Protein AF-A0A8X6LF96-F1 (afdb_monomer)

Sequence (119 aa):
MLPFEDTVGQHPTLEDMQEVVSQKKMRPVFKEIWRKHPGISVLCDTIEECWDQDAEARLSASCIQERLTFLYKTQPPYPETQMSMLKEITCSTATSNICPDTASMCRSQPILLPKESSI

Solvent-accessible surface area (backbone atoms only — not comparable to full-atom values): 7993 Å² total; per-residue (Å²): 138,60,87,56,29,95,78,55,46,95,77,58,53,72,65,55,48,42,45,41,48,65,71,65,57,53,73,80,80,77,60,70,71,43,64,70,34,81,62,45,28,57,50,52,54,53,52,53,38,56,67,40,90,50,74,87,70,30,64,51,72,69,56,52,51,52,53,50,55,52,44,47,74,77,47,52,96,56,75,77,86,65,63,73,68,65,61,59,72,79,60,74,88,75,78,82,88,83,83,90,79,84,87,82,79,91,75,91,79,83,89,80,78,82,79,83,81,81,130

Organism: Trichonephila clavata (NCBI:txid2740835)

InterPro domains:
  IPR000333 Ser/Thr protein kinase, TGFB receptor [PTHR23255] (1-72)
  IPR036454 Amyloidogenic glycoprotein, heparin-binding domain superfamily [SSF56491] (37-110)

Mean predicted aligned error: 14.0 Å

Radius of gyration: 20.95 Å; Cα contacts (8 Å, |Δi|>4): 47; chains: 1; bounding box: 50×36×69 Å

Secondary structure (DSSP, 8-state):
--TTHHHH-SS--HHHHIIIIIIS---PPPPHHHHHSHHHHHHHHHHHHHT-SSSTTSPPHHHHHHHHHHHHHHS-SS-GGGTTSTTTTTTS---S-------------PPPPPPP---

Foldseek 3Di:
DDWCCVPQNPDHDPVSCCCQCPVVVHGRDDDPVLCVDPLSVLVVVLVPQQSDNDPVSHDDPVRSVVSVVVSCVVPPPDDPPPPVVVVVVVPPPDDDDDDDDDDDDDDDDDDDDDDDDDD

Nearest PDB structures (foldseek):
  4asx-assembly1_A  TM=9.795E-01  e=4.596E-08  Homo sapiens
  3q4t-assembly1_A  TM=9.745E-01  e=1.653E-07  Homo sapiens
  3q4t-assembly2_B  TM=9.705E-01  e=1.867E-07  Homo sapiens
  7dv6-assembly1_A  TM=9.612E-01  e=9.933E-05  Homo sapiens
  1vjy-assembly1_A  TM=9.206E-01  e=3.162E-04  Homo sapiens

pLDDT: mean 77.32, std 24.6, range [29.95, 98.56]

Structure (mmCIF, N/CA/C/O backbone):
data_AF-A0A8X6LF96-F1
#
_entry.id   AF-A0A8X6LF96-F1
#
loop_
_atom_site.group_PDB
_atom_site.id
_atom_site.type_symbol
_atom_site.label_atom_id
_atom_site.label_alt_id
_atom_site.label_comp_id
_atom_site.label_asym_id
_atom_site.label_entity_id
_atom_site.label_seq_id
_atom_site.pdbx_PDB_ins_code
_atom_site.Cartn_x
_atom_site.Cartn_y
_atom_site.Cartn_z
_atom_site.occupancy
_atom_site.B_iso_or_equiv
_atom_site.auth_seq_id
_atom_site.auth_comp_id
_atom_site.auth_asym_id
_atom_site.auth_atom_id
_atom_site.pdbx_PDB_model_num
ATOM 1 N N . MET A 1 1 ? -14.791 8.411 -1.143 1.00 83.75 1 MET A N 1
ATOM 2 C CA . MET A 1 1 ? -14.222 7.142 -0.675 1.00 83.75 1 MET A CA 1
ATOM 3 C C . MET A 1 1 ? -12.788 7.354 -0.250 1.00 83.75 1 MET A C 1
ATOM 5 O O . MET A 1 1 ? -11.918 7.565 -1.093 1.00 83.75 1 MET A O 1
ATOM 9 N N . LEU A 1 2 ? -12.588 7.352 1.059 1.00 93.06 2 LEU A N 1
ATOM 10 C CA . LEU A 1 2 ? -11.308 7.371 1.751 1.00 93.06 2 LEU A CA 1
ATOM 11 C C . LEU A 1 2 ? -10.868 5.930 2.081 1.00 93.06 2 LEU A C 1
ATOM 13 O O . LEU A 1 2 ? -11.700 5.015 2.067 1.00 93.06 2 LEU A O 1
ATOM 17 N N . PRO A 1 3 ? -9.577 5.694 2.383 1.00 95.12 3 PRO A N 1
ATOM 18 C CA . PRO A 1 3 ? -9.121 4.398 2.875 1.00 95.12 3 PRO A CA 1
ATOM 19 C C . PRO A 1 3 ? -9.949 3.944 4.085 1.00 95.12 3 PRO A C 1
ATOM 21 O O . PRO A 1 3 ? -10.099 4.696 5.042 1.00 95.12 3 PRO A O 1
ATOM 24 N N . PHE A 1 4 ? -10.472 2.717 4.028 1.00 95.94 4 PHE A N 1
ATOM 25 C CA . PHE A 1 4 ? -11.310 2.088 5.062 1.00 95.94 4 PHE A CA 1
ATOM 26 C C . PHE A 1 4 ? -12.687 2.730 5.331 1.00 95.94 4 PHE A C 1
ATOM 28 O O . PHE A 1 4 ? -13.410 2.214 6.181 1.00 95.94 4 PHE A O 1
ATOM 35 N N . GLU A 1 5 ? -13.107 3.762 4.586 1.00 95.50 5 GLU A N 1
ATOM 36 C CA . GLU A 1 5 ? -14.402 4.445 4.798 1.00 95.50 5 GLU A CA 1
ATOM 37 C C . GLU A 1 5 ? -15.595 3.470 4.795 1.00 95.50 5 GLU A C 1
ATOM 39 O O . GLU A 1 5 ? -16.463 3.558 5.657 1.00 95.50 5 GLU A O 1
ATOM 44 N N . ASP A 1 6 ? -15.598 2.480 3.899 1.00 92.75 6 ASP A N 1
ATOM 45 C CA . ASP A 1 6 ? -16.675 1.480 3.802 1.00 92.75 6 ASP A CA 1
ATOM 46 C C . ASP A 1 6 ? -16.713 0.498 4.985 1.00 92.75 6 ASP A C 1
ATOM 48 O O . ASP A 1 6 ? -17.697 -0.215 5.170 1.00 92.75 6 ASP A O 1
ATOM 52 N N . THR A 1 7 ? -15.628 0.403 5.759 1.00 93.62 7 THR A N 1
ATOM 53 C CA . THR A 1 7 ? -15.491 -0.555 6.869 1.00 93.62 7 THR A CA 1
ATOM 54 C C . THR A 1 7 ? -15.723 0.102 8.226 1.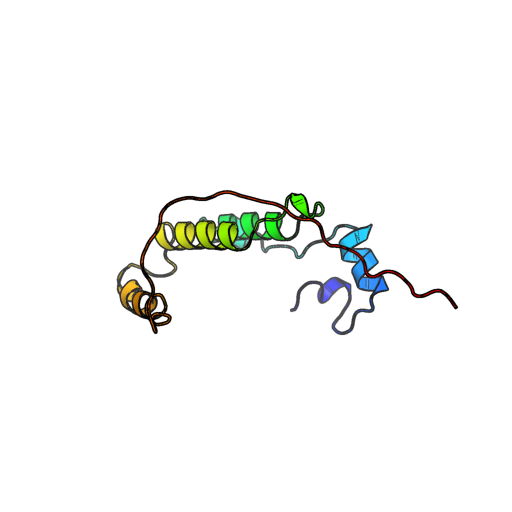00 93.62 7 THR A C 1
ATOM 56 O O . THR A 1 7 ? -16.365 -0.502 9.078 1.00 93.62 7 THR A O 1
ATOM 59 N N . VAL A 1 8 ? -15.210 1.320 8.430 1.00 96.00 8 VAL A N 1
ATOM 60 C CA . VAL A 1 8 ? -15.237 2.013 9.735 1.00 96.00 8 VAL A CA 1
ATOM 61 C C . VAL A 1 8 ? -15.972 3.362 9.704 1.00 96.00 8 VAL A 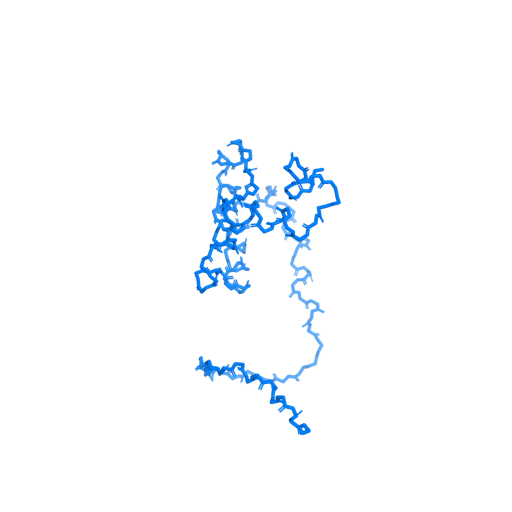C 1
ATOM 63 O O . VAL A 1 8 ? -16.081 4.039 10.723 1.00 96.00 8 VAL A O 1
ATOM 66 N N . GLY A 1 9 ? -16.509 3.766 8.549 1.00 95.25 9 GLY A N 1
ATOM 67 C CA . GLY A 1 9 ? -17.210 5.038 8.372 1.00 95.25 9 GLY A CA 1
ATOM 68 C C . GLY A 1 9 ? -16.279 6.251 8.255 1.00 95.25 9 GLY A C 1
ATOM 69 O O . GLY A 1 9 ? -15.059 6.134 8.161 1.00 95.25 9 GLY A O 1
ATOM 70 N N . GLN A 1 10 ? -16.871 7.450 8.241 1.00 96.19 10 GLN A N 1
ATOM 71 C CA . GLN A 1 10 ? -16.137 8.720 8.083 1.00 96.19 10 GLN A CA 1
ATOM 72 C C . GLN A 1 10 ? -15.448 9.206 9.368 1.00 96.19 10 GLN A C 1
ATOM 74 O O . GLN A 1 10 ? -14.533 10.026 9.304 1.00 96.19 10 GLN A O 1
ATOM 79 N N . HIS A 1 11 ? -15.888 8.723 10.532 1.00 97.00 11 HIS A N 1
ATOM 80 C CA . HIS A 1 11 ? -15.405 9.165 11.842 1.00 97.00 11 HIS A CA 1
ATOM 81 C C . HIS A 1 11 ? -15.016 7.965 12.719 1.00 97.00 11 HIS A C 1
ATOM 83 O O . HIS A 1 11 ? -15.683 7.715 13.724 1.00 97.00 11 HIS A O 1
ATOM 89 N N . PRO A 1 12 ? -13.982 7.197 12.334 1.00 97.38 12 PRO A N 1
ATOM 90 C CA . PRO A 1 12 ? -13.579 6.015 13.083 1.00 97.38 12 PRO A CA 1
ATOM 91 C C . PRO A 1 12 ? -12.915 6.375 14.413 1.00 97.38 12 PRO A C 1
ATOM 93 O O . PRO A 1 12 ? -12.200 7.378 14.519 1.00 97.38 12 PRO A O 1
ATOM 96 N N . THR A 1 13 ? -13.112 5.524 15.415 1.00 98.25 13 THR A N 1
ATOM 97 C CA . THR A 1 13 ? -12.354 5.568 16.672 1.00 98.25 13 THR A CA 1
ATOM 98 C C . THR A 1 13 ? -10.983 4.899 16.513 1.00 98.25 13 THR A C 1
ATOM 100 O O . THR A 1 13 ? -10.671 4.293 15.482 1.00 98.25 13 THR A O 1
ATOM 103 N N . LEU A 1 14 ? -10.129 5.010 17.536 1.00 98.06 14 LEU A N 1
ATOM 104 C CA . LEU A 1 14 ? -8.837 4.320 17.535 1.00 98.06 14 LEU A CA 1
ATOM 105 C C . LEU A 1 14 ? -9.032 2.799 17.544 1.00 98.06 14 LEU A C 1
ATOM 107 O O . LEU A 1 14 ? -8.321 2.081 16.840 1.00 98.06 14 LEU A O 1
ATOM 111 N N . GLU A 1 15 ? -10.000 2.328 18.322 1.00 98.3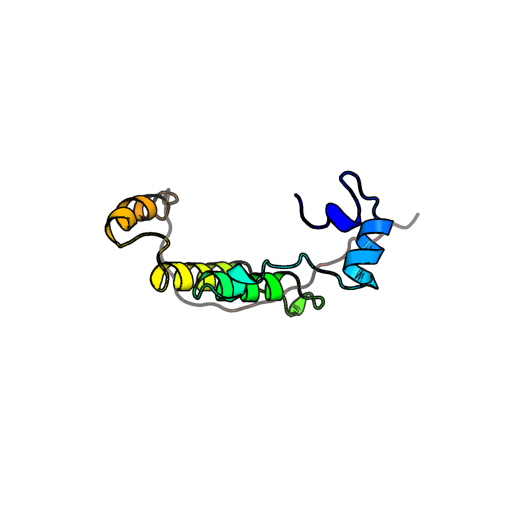1 15 GLU A N 1
ATOM 112 C CA . GLU A 1 15 ? -10.346 0.923 18.483 1.00 98.31 15 GLU A CA 1
ATOM 113 C C . GLU A 1 15 ? -10.803 0.313 17.152 1.00 98.31 15 GLU A C 1
ATOM 115 O O . GLU A 1 15 ? -10.295 -0.742 16.766 1.00 98.31 15 GLU A O 1
ATOM 120 N N . ASP A 1 16 ? -11.656 1.020 16.400 1.00 97.94 16 ASP A N 1
ATOM 121 C CA . ASP A 1 16 ? -12.118 0.581 15.074 1.00 97.94 16 ASP A CA 1
ATOM 122 C C . ASP A 1 16 ? -10.935 0.382 14.113 1.00 97.94 16 ASP A C 1
ATOM 124 O O . ASP A 1 16 ? -10.816 -0.640 13.430 1.00 97.94 16 ASP A O 1
ATOM 128 N N . MET A 1 17 ? -10.007 1.347 14.086 1.00 97.94 17 MET A N 1
ATOM 129 C CA . MET A 1 17 ? -8.823 1.286 13.224 1.00 97.94 17 MET A CA 1
ATOM 130 C C . MET A 1 17 ? -7.848 0.184 13.648 1.00 97.94 17 MET A C 1
ATOM 132 O O . MET A 1 17 ? -7.278 -0.499 12.792 1.00 97.94 17 MET A O 1
ATOM 136 N N . GLN A 1 18 ? -7.649 -0.021 14.951 1.00 98.12 18 GLN A N 1
ATOM 137 C CA . GLN A 1 18 ? -6.816 -1.109 15.469 1.00 98.12 18 GLN A CA 1
ATOM 138 C C . GLN A 1 18 ? -7.387 -2.479 15.102 1.00 98.12 18 GLN A C 1
ATOM 140 O O . GLN A 1 18 ? -6.627 -3.362 14.686 1.00 98.12 18 GLN A O 1
ATOM 145 N N . GLU A 1 19 ? -8.705 -2.650 15.218 1.00 97.88 19 GLU A N 1
ATOM 146 C CA . GLU A 1 19 ? -9.381 -3.890 14.856 1.00 97.88 19 GLU A CA 1
ATOM 147 C C . GLU A 1 19 ? -9.156 -4.213 13.374 1.00 97.88 19 GLU A C 1
ATOM 149 O O . GLU A 1 19 ? -8.708 -5.313 13.042 1.00 97.88 19 GLU A O 1
ATOM 154 N N . VAL A 1 20 ? -9.397 -3.264 12.466 1.00 97.88 20 VAL A N 1
ATOM 155 C CA . VAL A 1 20 ? -9.303 -3.549 11.024 1.00 97.88 20 VAL A CA 1
ATOM 156 C C . VAL A 1 20 ? -7.856 -3.629 10.528 1.00 97.88 20 VAL A C 1
ATOM 158 O O . VAL A 1 20 ? -7.520 -4.563 9.801 1.00 97.88 20 VAL A O 1
ATOM 161 N N . VAL A 1 21 ? -6.969 -2.713 10.931 1.00 97.12 21 VAL A N 1
ATOM 162 C CA . VAL A 1 21 ? -5.607 -2.615 10.367 1.00 97.12 21 VAL A CA 1
ATOM 163 C C . VAL A 1 21 ? -4.621 -3.558 11.051 1.00 97.12 21 VAL A C 1
ATOM 165 O O . VAL A 1 21 ? -3.803 -4.178 10.368 1.00 97.12 21 VAL A O 1
ATOM 168 N N . SER A 1 22 ? -4.669 -3.657 12.382 1.00 96.00 22 SER A N 1
ATOM 169 C CA . SER A 1 22 ? -3.673 -4.402 13.166 1.00 96.00 22 SER A CA 1
ATOM 170 C C . SER A 1 22 ? -4.125 -5.834 13.436 1.00 96.00 22 SER A C 1
ATOM 172 O O . SER A 1 22 ? -3.400 -6.783 13.135 1.00 96.00 22 SER A O 1
ATOM 174 N N . GLN A 1 23 ? -5.346 -6.005 13.951 1.00 97.44 23 GLN A N 1
ATOM 175 C CA . GLN A 1 23 ? -5.842 -7.319 14.366 1.00 97.44 23 GLN A CA 1
ATOM 176 C C . GLN A 1 23 ? -6.299 -8.151 13.163 1.00 97.44 23 GLN A C 1
ATOM 178 O O . GLN A 1 23 ? -5.820 -9.267 12.962 1.00 97.44 23 GLN A O 1
ATOM 183 N N . LYS A 1 24 ? -7.178 -7.592 12.322 1.00 97.56 24 LYS A N 1
ATOM 184 C CA . LYS A 1 24 ? -7.686 -8.253 11.107 1.00 97.56 24 LYS A CA 1
ATOM 185 C C . LYS A 1 24 ? -6.737 -8.138 9.917 1.00 97.56 24 LYS A C 1
ATOM 187 O O . LYS A 1 24 ? -6.962 -8.798 8.906 1.00 97.56 24 LYS A O 1
ATOM 192 N N . LYS A 1 25 ? -5.684 -7.316 10.026 1.00 97.50 25 LYS A N 1
ATOM 193 C CA . LYS A 1 25 ? -4.677 -7.090 8.974 1.00 97.50 25 LYS A CA 1
ATOM 194 C C . LYS A 1 25 ? -5.291 -6.703 7.625 1.00 97.50 25 LYS A C 1
ATOM 196 O O . LYS A 1 25 ? -4.744 -7.012 6.570 1.00 97.50 25 LYS A O 1
ATOM 201 N N . MET A 1 26 ? -6.431 -6.019 7.651 1.00 97.25 26 MET A N 1
ATOM 202 C CA . MET A 1 26 ? -7.096 -5.549 6.445 1.00 97.25 26 MET A CA 1
ATOM 203 C C . MET A 1 26 ? -6.287 -4.422 5.810 1.00 97.25 26 MET A C 1
ATOM 205 O O . MET A 1 26 ? -5.606 -3.645 6.490 1.00 97.25 26 MET A O 1
ATOM 209 N N . ARG A 1 27 ? -6.382 -4.329 4.485 1.00 97.56 27 ARG A N 1
ATOM 210 C CA . ARG A 1 27 ? -5.802 -3.266 3.665 1.00 97.56 27 ARG A CA 1
ATOM 211 C C . ARG A 1 27 ? -6.834 -2.814 2.626 1.00 97.56 27 ARG A C 1
ATOM 213 O O . ARG A 1 27 ? -7.732 -3.595 2.303 1.00 97.56 27 ARG A O 1
ATOM 220 N N . PRO A 1 28 ? -6.745 -1.579 2.110 1.00 95.94 28 PRO A N 1
ATOM 221 C CA . PRO A 1 28 ? -7.623 -1.119 1.043 1.00 95.94 28 PRO A CA 1
ATOM 222 C C . PRO A 1 28 ? -7.529 -2.027 -0.189 1.00 95.94 28 PRO A C 1
ATOM 224 O O . PRO A 1 28 ? -6.440 -2.325 -0.674 1.00 95.94 28 PRO A O 1
ATOM 227 N N . VAL A 1 29 ? -8.678 -2.465 -0.700 1.00 93.81 29 VAL A N 1
ATOM 228 C CA . VAL A 1 29 ? -8.740 -3.383 -1.842 1.00 93.81 29 VAL A CA 1
ATOM 229 C C . VAL A 1 29 ? -8.528 -2.614 -3.145 1.00 93.81 29 VAL A C 1
ATOM 231 O O . VAL A 1 29 ? -9.208 -1.623 -3.417 1.00 93.81 29 VAL A O 1
ATOM 234 N N . PHE A 1 30 ? -7.616 -3.093 -3.989 1.00 95.19 30 PHE A N 1
ATOM 235 C CA . PHE A 1 30 ? -7.473 -2.575 -5.347 1.00 95.19 30 PHE A CA 1
ATOM 236 C C . PHE A 1 30 ? -8.578 -3.095 -6.262 1.00 95.19 30 PHE A C 1
ATOM 238 O O . PHE A 1 30 ? -8.986 -4.253 -6.188 1.00 95.19 30 PHE A O 1
ATOM 245 N N . LYS A 1 31 ? -9.015 -2.259 -7.204 1.00 95.06 31 LYS A N 1
ATOM 246 C CA . LYS A 1 31 ? -9.924 -2.701 -8.266 1.00 95.06 31 LYS A CA 1
ATOM 247 C C . LYS A 1 31 ? -9.210 -3.709 -9.167 1.00 95.06 31 LYS A C 1
ATOM 249 O O . LYS A 1 31 ? -8.078 -3.470 -9.576 1.00 95.06 31 LYS A O 1
ATOM 254 N N . GLU A 1 32 ? -9.890 -4.782 -9.567 1.00 95.06 32 GLU A N 1
ATOM 255 C CA . GLU A 1 32 ? -9.298 -5.830 -10.418 1.00 95.06 32 GLU A CA 1
ATOM 256 C C . GLU A 1 32 ? -8.726 -5.268 -11.734 1.00 95.06 32 GLU A C 1
ATOM 258 O O . GLU A 1 32 ? -7.672 -5.690 -12.204 1.00 95.06 32 GLU A O 1
ATOM 263 N N . ILE A 1 33 ? -9.376 -4.247 -12.301 1.00 96.12 33 ILE A N 1
ATOM 264 C CA . ILE A 1 33 ? -8.912 -3.570 -13.519 1.00 96.12 33 ILE A CA 1
ATOM 265 C C . ILE A 1 33 ? -7.542 -2.891 -13.355 1.00 96.12 33 ILE A C 1
ATOM 267 O O . ILE A 1 33 ? -6.800 -2.783 -14.326 1.00 96.12 33 ILE A O 1
ATOM 271 N N . TRP A 1 34 ? -7.168 -2.473 -12.142 1.00 95.56 34 TRP A N 1
ATOM 272 C CA . TRP A 1 34 ? -5.863 -1.860 -11.873 1.00 95.56 34 TRP A CA 1
ATOM 273 C C . TRP A 1 34 ? -4.734 -2.880 -11.965 1.00 95.56 34 TRP A C 1
ATOM 275 O O . TRP A 1 34 ? -3.700 -2.593 -12.558 1.00 95.56 34 TRP A O 1
ATOM 285 N N . ARG A 1 35 ? -4.971 -4.105 -11.484 1.00 95.31 35 ARG A N 1
ATOM 286 C CA . ARG A 1 35 ? -4.013 -5.213 -11.608 1.00 95.31 35 ARG A CA 1
ATOM 287 C C . ARG A 1 35 ? -3.830 -5.688 -13.049 1.00 95.31 35 ARG A C 1
ATOM 289 O O . ARG A 1 35 ? -2.813 -6.291 -13.358 1.00 95.31 35 ARG A O 1
ATOM 296 N N . LYS A 1 36 ? -4.791 -5.411 -13.937 1.00 94.44 36 LYS A N 1
ATOM 297 C CA . LYS A 1 36 ? -4.701 -5.749 -15.368 1.00 94.44 36 LYS A CA 1
ATOM 298 C C . LYS A 1 36 ? -3.893 -4.730 -16.173 1.00 94.44 36 LYS A C 1
ATOM 300 O O . LYS A 1 36 ? -3.448 -5.051 -17.271 1.00 94.44 36 LYS A O 1
ATOM 305 N N . HIS A 1 37 ? -3.721 -3.508 -15.668 1.00 93.88 37 HIS A N 1
ATOM 306 C CA . HIS A 1 37 ? -2.962 -2.479 -16.368 1.00 93.88 37 HIS A CA 1
ATOM 307 C C . HIS A 1 37 ? -1.467 -2.599 -16.026 1.00 93.88 37 HIS A C 1
ATOM 309 O O . HIS A 1 37 ? -1.120 -2.466 -14.853 1.00 93.88 37 HIS A O 1
ATOM 315 N N . PRO A 1 38 ? -0.569 -2.752 -17.016 1.00 89.06 38 PRO A N 1
ATOM 316 C CA . PRO A 1 38 ? 0.839 -3.097 -16.786 1.00 89.06 38 PRO A CA 1
ATOM 317 C C . PRO A 1 38 ? 1.594 -2.074 -15.932 1.00 89.06 38 PRO A C 1
ATOM 319 O O . PRO A 1 38 ? 2.471 -2.442 -15.161 1.00 89.06 38 PRO A O 1
ATOM 322 N N . GLY A 1 39 ? 1.250 -0.788 -16.034 1.00 91.38 39 GLY A N 1
ATOM 323 C CA . GLY A 1 39 ? 1.850 0.231 -15.175 1.00 91.38 39 GLY A CA 1
ATOM 324 C C . GLY A 1 39 ? 1.210 0.354 -13.788 1.00 91.38 39 GLY A C 1
ATOM 325 O O . GLY A 1 39 ? 1.892 0.663 -12.816 1.00 91.38 39 GLY A O 1
ATOM 326 N N . ILE A 1 40 ? -0.099 0.103 -13.671 1.00 94.12 40 ILE A N 1
ATOM 327 C CA . ILE A 1 40 ? -0.806 0.310 -12.397 1.00 94.12 40 ILE A CA 1
ATOM 328 C C . ILE A 1 40 ? -0.615 -0.915 -11.502 1.00 94.12 40 ILE A C 1
ATOM 330 O O . ILE A 1 40 ? -0.527 -0.753 -10.293 1.00 94.12 40 ILE A O 1
ATOM 334 N N . SER A 1 41 ? -0.464 -2.117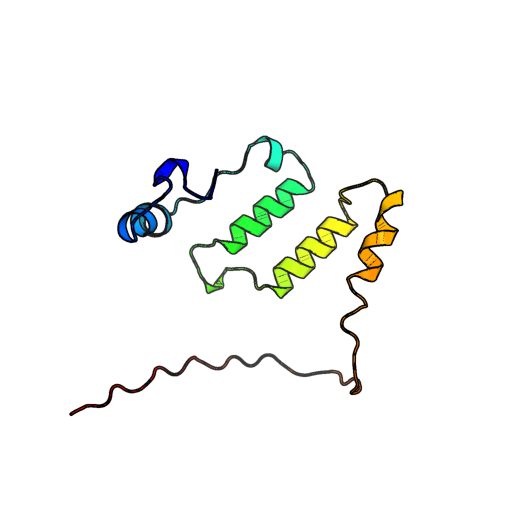 -12.067 1.00 95.50 41 SER A N 1
ATOM 335 C CA . SER A 1 41 ? -0.134 -3.319 -11.300 1.00 95.50 41 SER A CA 1
ATOM 336 C C . SER A 1 41 ? 1.164 -3.145 -10.507 1.00 95.50 41 SER A C 1
ATOM 338 O O . SER A 1 41 ? 1.169 -3.394 -9.310 1.00 95.50 41 SER A O 1
ATOM 340 N N . VAL A 1 42 ? 2.213 -2.595 -11.129 1.00 95.31 42 VAL A N 1
ATOM 341 C CA . VAL A 1 42 ? 3.496 -2.299 -10.462 1.00 95.31 42 VAL A CA 1
ATOM 342 C C . VAL A 1 42 ? 3.327 -1.274 -9.337 1.00 95.31 42 VAL A C 1
ATOM 344 O O . VAL A 1 42 ? 3.964 -1.373 -8.286 1.00 95.31 42 VAL A O 1
ATOM 347 N N . LEU A 1 43 ? 2.452 -0.284 -9.537 1.00 96.00 43 LEU A N 1
ATOM 348 C CA . LEU A 1 43 ? 2.112 0.674 -8.489 1.00 96.00 43 LEU A CA 1
ATOM 349 C C . LEU A 1 43 ? 1.346 0.003 -7.339 1.00 96.00 43 LEU A C 1
ATOM 351 O O . LEU A 1 43 ? 1.640 0.294 -6.184 1.00 96.00 43 LEU A O 1
ATOM 355 N N . CYS A 1 44 ? 0.404 -0.899 -7.632 1.00 97.25 44 CYS A N 1
ATOM 356 C CA . CYS A 1 44 ? -0.291 -1.687 -6.614 1.00 97.25 44 CYS A CA 1
ATOM 357 C C . CYS A 1 44 ? 0.703 -2.496 -5.776 1.00 97.25 44 CYS A C 1
ATOM 359 O O . CYS A 1 44 ? 0.652 -2.393 -4.557 1.00 97.25 44 CYS A O 1
ATOM 361 N N . ASP A 1 45 ? 1.633 -3.211 -6.413 1.00 97.19 45 ASP A N 1
ATOM 362 C CA . ASP A 1 45 ? 2.655 -4.008 -5.720 1.00 97.19 45 ASP A CA 1
ATOM 363 C C . ASP A 1 45 ? 3.526 -3.115 -4.816 1.00 97.19 45 ASP A C 1
ATOM 365 O O . ASP A 1 45 ? 3.728 -3.399 -3.638 1.00 97.19 45 ASP A O 1
ATOM 369 N N . THR A 1 46 ? 3.943 -1.953 -5.333 1.00 97.50 46 THR A N 1
ATOM 370 C CA . THR A 1 46 ? 4.721 -0.971 -4.561 1.00 97.50 46 THR A CA 1
ATOM 371 C C . THR A 1 46 ? 3.946 -0.461 -3.342 1.00 97.50 46 THR A C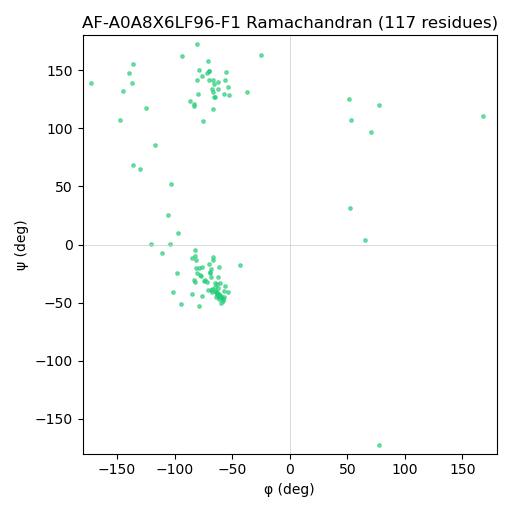 1
ATOM 373 O O . THR A 1 46 ? 4.521 -0.342 -2.262 1.00 97.50 46 THR A O 1
ATOM 376 N N . ILE A 1 47 ? 2.648 -0.168 -3.479 1.00 97.94 47 ILE A N 1
ATOM 377 C CA . ILE A 1 47 ? 1.795 0.248 -2.354 1.00 97.94 47 ILE A CA 1
ATOM 378 C C . ILE A 1 47 ? 1.652 -0.891 -1.334 1.00 97.94 47 ILE A C 1
ATOM 380 O O . ILE A 1 47 ? 1.641 -0.620 -0.132 1.00 97.94 47 ILE A O 1
ATOM 384 N N . GLU A 1 48 ? 1.588 -2.148 -1.782 1.00 97.94 48 GLU A N 1
ATOM 385 C CA . GLU A 1 48 ? 1.494 -3.299 -0.880 1.00 97.94 48 GLU A CA 1
ATOM 386 C C . GLU A 1 48 ? 2.712 -3.451 0.021 1.00 97.94 48 GLU A C 1
ATOM 388 O O . GLU A 1 48 ? 2.565 -3.670 1.223 1.00 97.94 48 GLU A O 1
ATOM 393 N N . GLU A 1 49 ? 3.898 -3.234 -0.533 1.00 98.06 49 GLU A N 1
ATOM 394 C CA . GLU A 1 49 ? 5.147 -3.221 0.228 1.00 98.06 49 GLU A CA 1
ATOM 395 C C . GLU A 1 49 ? 5.246 -1.997 1.161 1.00 98.06 49 GLU A C 1
ATOM 397 O O . GLU A 1 49 ? 5.940 -2.032 2.174 1.00 98.06 49 GLU A O 1
ATOM 402 N N . CYS A 1 50 ? 4.534 -0.898 0.879 1.00 98.12 50 CYS A N 1
ATOM 403 C CA . CYS A 1 50 ? 4.539 0.289 1.746 1.00 98.12 50 CYS A CA 1
ATOM 404 C C . CYS A 1 50 ? 3.728 0.097 3.032 1.00 98.12 50 CYS A C 1
ATOM 406 O O . CYS A 1 50 ? 4.040 0.709 4.056 1.00 98.12 50 CYS A O 1
ATOM 408 N N . TRP A 1 51 ? 2.670 -0.714 2.992 1.00 97.06 51 TRP A N 1
ATOM 409 C CA . TRP A 1 51 ? 1.796 -0.959 4.143 1.00 97.06 51 TRP A CA 1
ATOM 410 C C . TRP A 1 51 ? 2.011 -2.335 4.775 1.00 97.06 51 TRP A C 1
ATOM 412 O O . TRP A 1 51 ? 1.088 -2.888 5.394 1.00 97.06 51 TRP A O 1
ATOM 422 N N . ASP A 1 52 ? 3.216 -2.889 4.611 1.00 97.94 52 ASP A N 1
ATOM 423 C CA . ASP A 1 52 ? 3.593 -4.173 5.189 1.00 97.94 52 ASP A CA 1
ATOM 424 C C . ASP A 1 52 ? 3.376 -4.169 6.709 1.00 97.94 52 ASP A C 1
ATOM 426 O O . ASP A 1 52 ? 3.433 -3.130 7.390 1.00 97.94 52 ASP A O 1
ATOM 430 N N . GLN A 1 53 ? 3.046 -5.341 7.237 1.00 96.50 53 GLN A N 1
ATOM 431 C CA . GLN A 1 53 ? 2.843 -5.501 8.660 1.00 96.50 53 GLN A CA 1
ATOM 432 C C . GLN A 1 53 ? 4.155 -5.473 9.442 1.00 96.50 53 GLN A C 1
ATOM 434 O O . GLN A 1 53 ? 4.151 -5.004 10.582 1.00 96.50 53 GLN A O 1
ATOM 439 N N . ASP A 1 54 ? 5.252 -5.917 8.836 1.00 97.31 54 ASP A N 1
ATOM 440 C CA . ASP A 1 54 ? 6.592 -5.706 9.362 1.00 97.31 54 ASP A CA 1
ATOM 441 C C . ASP A 1 54 ? 7.093 -4.316 8.951 1.00 97.31 54 ASP A C 1
ATOM 443 O O . ASP A 1 54 ? 7.167 -3.980 7.770 1.00 97.31 54 ASP A O 1
ATOM 447 N N . ALA A 1 55 ? 7.419 -3.483 9.938 1.00 97.06 55 ALA A N 1
ATOM 448 C CA . ALA A 1 55 ? 7.894 -2.128 9.688 1.00 97.06 55 ALA A CA 1
ATOM 449 C C . ALA A 1 55 ? 9.250 -2.113 8.965 1.00 97.06 55 ALA A C 1
ATOM 451 O O . ALA A 1 55 ? 9.468 -1.233 8.135 1.00 97.06 55 ALA A O 1
ATOM 452 N N . GLU A 1 56 ? 10.118 -3.092 9.231 1.00 97.31 56 GLU A N 1
ATOM 453 C CA . GLU A 1 56 ? 11.452 -3.171 8.621 1.00 97.31 56 GLU A CA 1
ATOM 454 C C . GLU A 1 56 ? 11.399 -3.663 7.167 1.00 97.31 56 GLU A C 1
ATOM 456 O O . GLU A 1 56 ? 12.330 -3.429 6.398 1.00 97.31 56 GLU A O 1
ATOM 461 N N . ALA A 1 57 ? 10.298 -4.309 6.767 1.00 98.00 57 ALA A N 1
ATOM 462 C CA . ALA A 1 57 ? 10.059 -4.724 5.386 1.00 98.00 57 ALA A CA 1
ATOM 463 C C . ALA A 1 57 ? 9.520 -3.586 4.502 1.00 98.00 57 ALA A C 1
ATOM 465 O O . ALA A 1 57 ? 9.495 -3.717 3.276 1.00 98.00 57 ALA A O 1
ATOM 466 N N . ARG A 1 58 ? 9.084 -2.468 5.099 1.00 98.56 58 ARG A N 1
ATOM 467 C CA . ARG A 1 58 ? 8.503 -1.357 4.340 1.00 98.56 58 ARG A CA 1
ATOM 468 C C . ARG A 1 58 ? 9.553 -0.645 3.508 1.00 98.56 58 ARG A C 1
ATOM 470 O O . ARG A 1 58 ? 10.674 -0.387 3.945 1.00 98.56 58 ARG A O 1
ATOM 477 N N . LEU A 1 59 ? 9.141 -0.244 2.310 1.00 98.25 59 LEU A N 1
ATOM 478 C CA . LEU A 1 59 ? 9.993 0.528 1.417 1.00 98.25 59 LEU A CA 1
ATOM 479 C C . LEU A 1 59 ? 10.370 1.880 2.030 1.00 98.25 59 LEU A C 1
ATOM 481 O O . LEU A 1 59 ? 9.538 2.593 2.595 1.00 98.25 59 LEU A O 1
ATOM 485 N N . SER A 1 60 ? 11.628 2.273 1.836 1.00 98.31 60 SER A N 1
ATOM 486 C CA . SER A 1 60 ? 12.061 3.641 2.098 1.00 98.31 60 SER A CA 1
ATOM 487 C C . SER A 1 60 ? 11.485 4.605 1.055 1.00 98.31 60 SER A C 1
ATOM 489 O O . SER A 1 60 ? 11.187 4.229 -0.082 1.00 98.31 60 SER A O 1
ATOM 491 N N . ALA A 1 61 ? 11.410 5.891 1.408 1.00 98.12 61 ALA A N 1
ATOM 492 C CA . ALA A 1 61 ? 10.975 6.931 0.476 1.00 98.12 61 ALA A CA 1
ATOM 493 C C . ALA A 1 61 ? 11.841 6.987 -0.799 1.00 98.12 61 ALA A C 1
ATOM 495 O O . ALA A 1 61 ? 11.304 7.131 -1.898 1.00 98.12 61 ALA A O 1
ATOM 496 N N . SER A 1 62 ? 13.164 6.815 -0.674 1.00 96.69 62 SER A N 1
ATOM 497 C CA . SER A 1 62 ? 14.070 6.782 -1.831 1.00 96.69 62 SER A CA 1
ATOM 498 C C . SER A 1 62 ? 13.794 5.582 -2.739 1.00 96.69 62 SER A C 1
ATOM 500 O O . SER A 1 62 ? 13.750 5.736 -3.957 1.00 96.69 62 SER A O 1
ATOM 502 N N . CYS A 1 63 ? 13.510 4.411 -2.162 1.00 97.00 63 CYS A N 1
ATOM 503 C CA . CYS A 1 63 ? 13.164 3.220 -2.933 1.00 97.00 63 CYS A CA 1
ATOM 504 C C . CYS A 1 63 ? 11.859 3.416 -3.724 1.00 97.00 63 CYS A C 1
ATOM 506 O O . CYS A 1 63 ? 11.792 3.087 -4.909 1.00 97.00 63 CYS A O 1
ATOM 508 N N . ILE A 1 64 ? 10.835 4.019 -3.107 1.00 97.88 64 ILE A N 1
ATOM 509 C CA . ILE A 1 64 ? 9.566 4.337 -3.784 1.00 97.88 64 ILE A CA 1
ATOM 510 C C . ILE A 1 64 ? 9.803 5.316 -4.941 1.00 97.88 64 ILE A C 1
ATOM 512 O O . ILE A 1 64 ? 9.287 5.111 -6.042 1.00 97.88 64 ILE A O 1
ATOM 516 N N . GLN A 1 65 ? 10.606 6.361 -4.720 1.00 96.88 65 GLN A N 1
ATOM 517 C CA . GLN A 1 65 ? 10.935 7.346 -5.750 1.00 96.88 65 GLN A CA 1
ATOM 518 C C . GLN A 1 65 ? 11.637 6.706 -6.956 1.00 96.88 65 GLN A C 1
ATOM 520 O O . GLN A 1 65 ? 11.289 7.010 -8.101 1.00 96.88 65 GLN A O 1
ATOM 525 N N . GLU A 1 66 ? 12.606 5.819 -6.723 1.00 96.25 66 GLU A N 1
ATOM 526 C CA . GLU A 1 66 ? 13.317 5.096 -7.783 1.00 96.25 66 GLU A CA 1
ATOM 527 C C . GLU A 1 66 ? 12.361 4.224 -8.601 1.00 96.25 66 GLU A C 1
ATOM 529 O O . GLU A 1 66 ? 12.356 4.301 -9.835 1.00 96.25 66 GLU A O 1
ATOM 534 N N . ARG A 1 67 ? 11.487 3.466 -7.925 1.00 96.12 67 ARG A N 1
ATOM 535 C CA . ARG A 1 67 ? 10.473 2.627 -8.577 1.00 96.12 67 ARG A CA 1
ATOM 536 C C . ARG A 1 67 ? 9.493 3.449 -9.406 1.00 96.12 67 ARG A C 1
ATOM 538 O O . ARG A 1 67 ? 9.236 3.103 -10.557 1.00 96.12 67 ARG A O 1
ATOM 545 N N . LEU A 1 68 ? 8.990 4.564 -8.874 1.00 94.44 68 LEU A N 1
ATOM 546 C CA . LEU A 1 68 ? 8.060 5.428 -9.603 1.00 94.44 68 LEU A CA 1
ATOM 547 C C . LEU A 1 68 ? 8.735 6.116 -10.797 1.00 94.44 68 LEU A C 1
ATOM 549 O O . LEU A 1 68 ? 8.143 6.219 -11.870 1.00 94.44 68 LEU A O 1
ATOM 553 N N . THR A 1 69 ? 9.993 6.535 -10.647 1.00 93.31 69 THR A N 1
ATOM 554 C CA . THR A 1 69 ? 10.783 7.111 -11.747 1.00 93.31 69 THR A CA 1
ATOM 555 C C . THR A 1 69 ? 10.992 6.092 -12.864 1.00 93.31 69 THR A C 1
ATOM 557 O O . THR A 1 69 ? 10.870 6.425 -14.045 1.00 93.31 69 THR A O 1
ATOM 560 N N . PHE A 1 70 ? 11.303 4.845 -12.509 1.00 92.50 70 PHE A N 1
ATOM 561 C CA . PHE A 1 70 ? 11.428 3.752 -13.468 1.00 92.50 70 PHE A CA 1
ATOM 562 C C . PHE A 1 70 ? 10.093 3.454 -14.161 1.00 92.50 70 PHE A C 1
ATOM 564 O O . PHE A 1 70 ? 10.044 3.347 -15.390 1.00 92.50 70 PHE A O 1
ATOM 571 N N . LEU A 1 71 ? 9.001 3.393 -13.397 1.00 92.44 71 LEU A N 1
ATOM 572 C CA . LEU A 1 71 ? 7.658 3.188 -13.929 1.00 92.44 71 LEU A CA 1
ATOM 573 C C . LEU A 1 71 ? 7.282 4.284 -14.932 1.00 92.44 71 LEU A C 1
ATOM 575 O O . LEU A 1 71 ? 6.848 3.984 -16.035 1.00 92.44 71 LEU A O 1
ATOM 579 N N . TYR A 1 72 ? 7.525 5.551 -14.601 1.00 89.75 72 TYR A N 1
ATOM 580 C CA . TYR A 1 72 ? 7.209 6.680 -15.476 1.00 89.75 72 TYR A CA 1
ATOM 581 C C . TYR A 1 72 ? 7.992 6.650 -16.802 1.00 89.75 72 TYR A C 1
ATOM 583 O O . TYR A 1 72 ? 7.471 7.031 -17.848 1.00 89.75 72 TYR A O 1
ATOM 591 N N . LYS A 1 73 ? 9.239 6.163 -16.781 1.00 89.38 73 LYS A N 1
ATOM 592 C CA . LYS A 1 73 ? 10.061 5.992 -17.992 1.00 89.38 73 LYS A CA 1
ATOM 593 C C . LYS A 1 73 ? 9.592 4.834 -18.874 1.00 89.38 73 LYS A C 1
ATOM 595 O O . LYS A 1 73 ? 9.773 4.892 -20.084 1.00 89.38 73 LYS A O 1
ATOM 600 N N . THR A 1 74 ? 9.043 3.779 -18.276 1.00 89.06 74 THR A N 1
ATOM 601 C CA . THR A 1 74 ? 8.678 2.533 -18.975 1.00 89.06 74 THR A CA 1
ATOM 602 C C . THR A 1 74 ? 7.200 2.454 -19.353 1.00 89.06 74 THR A C 1
ATOM 604 O O . THR A 1 74 ? 6.847 1.743 -20.291 1.00 89.06 74 THR A O 1
ATOM 607 N N . GLN A 1 75 ? 6.341 3.177 -18.639 1.00 85.44 75 GLN A N 1
ATOM 608 C CA . GLN A 1 75 ? 4.895 3.273 -18.833 1.00 85.44 75 GLN A CA 1
ATOM 609 C C . GLN A 1 75 ? 4.482 4.749 -18.715 1.00 85.44 75 GLN A C 1
ATOM 611 O O . GLN A 1 75 ? 3.847 5.140 -17.730 1.00 85.44 75 GLN A O 1
ATOM 616 N N . PRO A 1 76 ? 4.885 5.608 -19.671 1.00 71.75 76 PRO A N 1
ATOM 617 C CA . PRO A 1 76 ? 4.561 7.021 -19.597 1.00 71.75 76 PRO A CA 1
ATOM 618 C C . P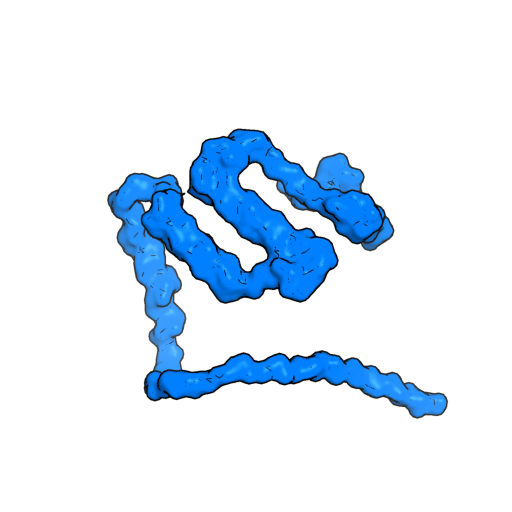RO A 1 76 ? 3.033 7.199 -19.646 1.00 71.75 76 PRO A C 1
ATOM 620 O O . PRO A 1 76 ? 2.369 6.592 -20.488 1.00 71.75 76 PRO A O 1
ATOM 623 N N . PRO A 1 77 ? 2.450 8.037 -18.770 1.00 65.75 77 PRO A N 1
ATOM 624 C CA . PRO A 1 77 ? 1.001 8.235 -18.702 1.00 65.75 77 PRO A CA 1
ATOM 625 C C . PRO A 1 77 ? 0.427 8.911 -19.956 1.00 65.75 77 PRO A C 1
ATOM 627 O O . PRO A 1 77 ? -0.788 8.942 -20.131 1.00 65.75 77 PRO A O 1
ATOM 630 N N . TYR A 1 78 ? 1.296 9.434 -20.829 1.00 62.59 78 TYR A N 1
ATOM 631 C CA . TYR A 1 78 ? 0.953 10.024 -22.116 1.00 62.59 78 TYR A CA 1
ATOM 632 C C . TYR A 1 78 ? 1.972 9.622 -23.191 1.00 62.59 78 TYR A C 1
ATOM 634 O O . TYR A 1 78 ? 3.159 9.493 -22.882 1.00 62.59 78 TYR A O 1
ATOM 642 N N . PRO A 1 79 ? 1.551 9.482 -24.463 1.00 62.50 79 PRO A N 1
ATOM 643 C CA . PRO A 1 79 ? 2.486 9.377 -25.580 1.00 62.50 79 PRO A CA 1
ATOM 644 C C . PRO A 1 79 ? 3.421 10.602 -25.594 1.00 62.50 79 PRO A C 1
ATOM 646 O O . PRO A 1 79 ? 2.997 11.712 -25.274 1.00 62.50 79 PRO A O 1
ATOM 649 N N . GLU A 1 80 ? 4.694 10.374 -25.930 1.00 56.19 80 GLU A N 1
ATOM 650 C CA . GLU A 1 80 ? 5.908 11.172 -25.637 1.00 56.19 80 GLU A CA 1
ATOM 651 C C . GLU A 1 80 ? 5.844 12.708 -25.796 1.00 56.19 80 GLU A C 1
ATOM 653 O O . GLU A 1 80 ? 6.675 13.423 -25.233 1.00 56.19 80 GLU A O 1
ATOM 658 N N . THR A 1 81 ? 4.856 13.251 -26.506 1.00 51.88 81 THR A N 1
ATOM 659 C CA . THR A 1 81 ? 4.698 14.681 -26.813 1.00 51.88 81 THR A CA 1
ATOM 660 C C . THR A 1 81 ? 4.542 15.585 -25.574 1.00 51.88 81 THR A C 1
ATOM 662 O O . THR A 1 81 ? 4.809 16.778 -25.673 1.00 51.88 81 THR A O 1
ATOM 665 N N . GLN A 1 82 ? 4.166 15.059 -24.399 1.00 50.59 82 GLN A N 1
ATOM 666 C CA . GLN A 1 82 ? 3.925 15.865 -23.180 1.00 50.59 82 GLN A CA 1
ATOM 667 C C . GLN A 1 82 ? 5.040 15.796 -22.117 1.00 50.59 82 GLN A C 1
ATOM 669 O O . GLN A 1 82 ? 4.958 16.454 -21.080 1.00 50.59 82 GLN A O 1
ATOM 674 N N . MET A 1 83 ? 6.119 15.048 -22.370 1.00 54.47 83 MET A N 1
ATOM 675 C CA . MET A 1 83 ? 7.230 14.865 -21.420 1.00 54.47 83 MET A CA 1
ATOM 676 C C . MET A 1 83 ? 8.042 16.152 -21.156 1.00 54.47 83 MET A C 1
ATOM 678 O O . MET A 1 83 ? 8.857 16.199 -20.233 1.00 54.47 83 MET A O 1
ATOM 682 N N . SER A 1 84 ? 7.858 17.196 -21.972 1.00 50.47 84 SER A N 1
ATOM 683 C CA . SER A 1 84 ? 8.597 18.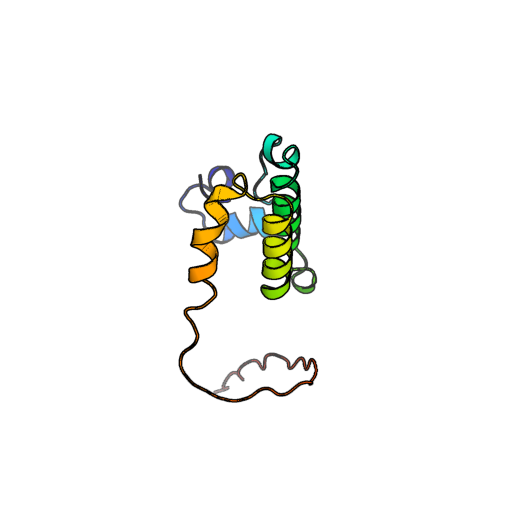461 -21.878 1.00 50.47 84 SER A CA 1
ATOM 684 C C . SER A 1 84 ? 8.257 19.281 -20.629 1.00 50.47 84 SER A C 1
ATOM 686 O O . SER A 1 84 ? 9.140 19.969 -20.129 1.00 50.47 84 SER A O 1
ATOM 688 N N . MET A 1 85 ? 7.046 19.163 -20.068 1.00 47.69 85 MET A N 1
ATOM 689 C CA . MET A 1 85 ? 6.627 19.986 -18.920 1.00 47.69 85 MET A CA 1
ATOM 690 C C . MET A 1 85 ? 7.143 19.498 -17.556 1.00 47.69 85 MET A C 1
ATOM 692 O O . MET A 1 85 ? 7.291 20.300 -16.640 1.00 47.69 85 MET A O 1
ATOM 696 N N . LEU A 1 86 ? 7.470 18.211 -17.390 1.00 53.41 86 LEU A N 1
ATOM 697 C CA . LEU A 1 86 ? 7.936 17.689 -16.092 1.00 53.41 86 LEU A CA 1
ATOM 698 C C . LEU A 1 86 ? 9.440 17.879 -15.848 1.00 53.41 86 LEU A C 1
ATOM 700 O O . LEU A 1 86 ? 9.893 17.737 -14.714 1.00 53.41 86 LEU A O 1
ATOM 704 N N . LYS A 1 87 ? 10.215 18.252 -16.875 1.00 52.38 87 LYS A N 1
ATOM 705 C CA . LYS A 1 87 ? 11.652 18.542 -16.724 1.00 52.38 87 LYS A CA 1
ATOM 706 C C . LYS A 1 87 ? 11.925 19.826 -15.932 1.00 52.38 87 LYS A C 1
ATOM 708 O O . LYS A 1 87 ? 12.983 19.928 -15.316 1.00 52.38 87 LYS A O 1
ATOM 713 N N . GLU A 1 88 ? 10.983 20.769 -15.898 1.00 43.34 88 GLU A N 1
ATOM 714 C CA . GLU A 1 88 ? 11.163 22.039 -15.180 1.00 43.34 88 GLU A CA 1
ATOM 715 C C . GLU A 1 88 ? 10.977 21.903 -13.659 1.00 43.34 88 GLU A C 1
ATOM 717 O O . GLU A 1 88 ? 11.625 22.614 -12.897 1.00 43.34 88 GLU A O 1
ATOM 722 N N . ILE A 1 89 ? 10.195 20.926 -13.186 1.00 47.94 89 ILE A N 1
ATOM 723 C CA . ILE A 1 89 ? 9.909 20.769 -11.747 1.00 47.94 89 ILE A CA 1
ATOM 724 C C . ILE A 1 89 ? 11.093 20.138 -10.992 1.00 47.94 89 ILE A C 1
ATOM 726 O O . ILE A 1 89 ? 11.308 20.428 -9.819 1.00 47.94 89 ILE A O 1
ATOM 730 N N . THR A 1 90 ? 11.931 19.342 -11.663 1.00 49.53 90 THR A N 1
ATOM 731 C CA . THR A 1 90 ? 13.131 18.740 -11.053 1.00 49.53 90 THR A CA 1
ATOM 732 C C . THR A 1 90 ? 14.354 19.664 -10.998 1.00 49.53 90 THR A C 1
ATOM 734 O O . THR A 1 90 ? 15.362 19.270 -10.419 1.00 49.53 90 THR A O 1
ATOM 737 N N . CYS A 1 91 ? 14.301 20.875 -11.571 1.00 42.47 91 CYS A N 1
ATOM 738 C CA . CYS A 1 91 ? 15.477 21.755 -11.670 1.00 42.47 91 CYS A CA 1
ATOM 739 C C . CYS A 1 91 ? 15.423 23.026 -10.795 1.00 42.47 91 CYS A C 1
ATOM 741 O O . CYS A 1 91 ? 16.430 23.724 -10.688 1.00 42.47 91 CYS A O 1
ATOM 743 N N . SER A 1 92 ? 14.301 23.338 -10.135 1.00 35.75 92 SER A N 1
ATOM 744 C CA . SER A 1 92 ? 14.141 24.615 -9.408 1.00 35.75 92 SER A CA 1
ATOM 745 C C . SER A 1 92 ? 14.407 24.574 -7.899 1.00 35.75 92 SER A C 1
ATOM 747 O O . SER A 1 92 ? 14.198 25.580 -7.229 1.00 35.75 92 SER A O 1
ATOM 749 N N . THR A 1 93 ? 14.957 23.490 -7.347 1.00 40.28 93 THR A N 1
ATOM 750 C CA . THR A 1 93 ? 15.612 23.541 -6.022 1.00 40.28 93 THR A CA 1
ATOM 751 C C . THR A 1 93 ? 17.131 23.539 -6.180 1.00 40.28 93 THR A C 1
ATOM 753 O O . THR A 1 93 ? 17.845 22.736 -5.595 1.00 40.28 93 THR A O 1
ATOM 756 N N . ALA A 1 94 ? 17.630 24.454 -7.009 1.00 45.44 94 ALA A N 1
ATOM 757 C CA . ALA A 1 94 ? 19.029 24.849 -7.040 1.00 45.44 94 ALA A CA 1
ATOM 758 C C . ALA A 1 94 ? 19.116 26.334 -6.670 1.00 45.44 94 ALA A C 1
ATOM 760 O O . ALA A 1 94 ? 19.156 27.209 -7.531 1.00 45.44 94 ALA A O 1
ATOM 761 N N . THR A 1 95 ? 19.160 26.621 -5.371 1.00 42.84 95 THR A N 1
ATOM 762 C CA . THR A 1 95 ? 19.767 27.857 -4.876 1.00 42.84 95 THR A CA 1
ATOM 763 C C . THR A 1 95 ? 20.845 27.513 -3.858 1.00 42.84 95 THR A C 1
ATOM 765 O O . THR A 1 95 ? 20.566 26.947 -2.805 1.00 42.84 95 THR A O 1
ATOM 768 N N . SER A 1 96 ? 22.061 27.907 -4.242 1.00 40.88 96 SER A N 1
ATOM 769 C CA . SER A 1 96 ? 23.291 28.113 -3.469 1.00 40.88 96 SER A CA 1
ATOM 770 C C . SER A 1 96 ? 24.042 26.900 -2.897 1.00 40.88 96 SER A C 1
ATOM 772 O O . SER A 1 96 ? 23.804 26.468 -1.779 1.00 40.88 96 SER A O 1
ATOM 774 N N . ASN A 1 97 ? 25.055 26.493 -3.673 1.00 44.06 97 ASN A N 1
ATOM 775 C CA . ASN A 1 97 ? 26.463 26.304 -3.287 1.00 44.06 97 ASN A CA 1
ATOM 776 C C . ASN A 1 97 ? 26.788 25.404 -2.076 1.00 44.06 97 ASN A C 1
ATOM 778 O O . ASN A 1 97 ? 26.729 25.861 -0.941 1.00 44.06 97 ASN A O 1
ATOM 782 N N . ILE A 1 98 ? 27.322 24.200 -2.334 1.00 37.19 98 ILE A N 1
ATOM 783 C CA . ILE A 1 98 ? 28.741 23.821 -2.133 1.00 37.19 98 ILE A CA 1
ATOM 784 C C . ILE A 1 98 ? 28.979 22.410 -2.728 1.00 37.19 98 ILE A C 1
ATOM 786 O O . ILE A 1 98 ? 28.133 21.531 -2.641 1.00 37.19 98 ILE A O 1
ATOM 790 N N . CYS A 1 99 ? 30.134 22.306 -3.387 1.00 35.12 99 CYS A N 1
ATOM 791 C CA . CYS A 1 99 ? 30.843 21.254 -4.132 1.00 35.12 99 CYS A CA 1
ATOM 792 C C . CYS A 1 99 ? 30.599 19.743 -3.868 1.00 35.12 99 CYS A C 1
ATOM 794 O O . CYS A 1 99 ? 30.085 19.355 -2.823 1.00 35.12 99 CYS A O 1
ATOM 796 N N . PRO A 1 100 ? 31.028 18.878 -4.820 1.00 47.94 100 PRO A N 1
ATOM 797 C CA . PRO A 1 100 ? 30.816 17.435 -4.779 1.00 47.94 100 PRO A CA 1
ATOM 798 C C . PRO A 1 100 ? 31.844 16.760 -3.868 1.00 47.94 100 PRO A C 1
ATOM 800 O O . PRO A 1 100 ? 33.023 17.098 -3.927 1.00 47.94 100 PRO A O 1
ATOM 803 N N . ASP A 1 101 ? 31.427 15.750 -3.106 1.00 29.95 101 ASP A N 1
ATOM 804 C CA . ASP A 1 101 ? 32.357 14.690 -2.740 1.00 29.95 101 ASP A CA 1
ATOM 805 C C . ASP A 1 101 ? 31.666 13.330 -2.674 1.00 29.95 101 ASP A C 1
ATOM 807 O O . ASP A 1 101 ? 30.568 13.150 -2.143 1.00 29.95 101 ASP A O 1
ATOM 811 N N . THR A 1 102 ? 32.326 12.382 -3.312 1.00 44.66 102 THR A N 1
ATOM 812 C CA . THR A 1 102 ? 32.009 10.963 -3.328 1.00 44.66 102 THR A CA 1
ATOM 813 C C . THR A 1 102 ? 32.288 10.328 -1.967 1.00 44.66 102 THR A C 1
ATOM 815 O O . THR A 1 102 ? 33.259 10.674 -1.309 1.00 44.66 102 THR A O 1
ATOM 818 N N . ALA A 1 103 ? 31.501 9.296 -1.646 1.00 37.88 103 ALA A N 1
ATOM 819 C CA . ALA A 1 103 ? 31.655 8.360 -0.527 1.00 37.88 103 ALA A CA 1
ATOM 820 C C . ALA A 1 103 ? 31.231 8.868 0.863 1.00 37.88 103 ALA A C 1
ATOM 822 O O . ALA A 1 103 ? 31.8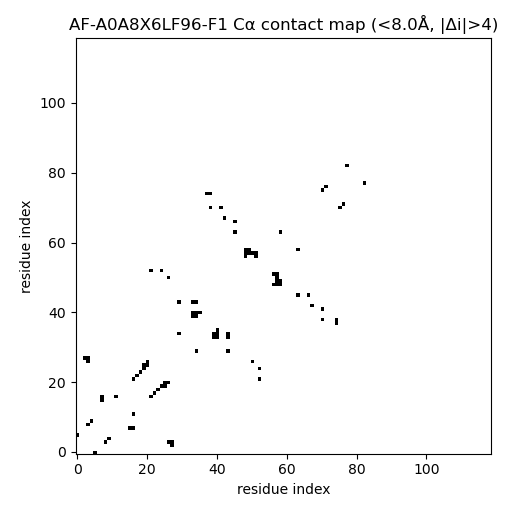28 9.772 1.426 1.00 37.88 103 ALA A O 1
ATOM 823 N N . SER A 1 104 ? 30.260 8.180 1.475 1.00 37.34 104 SER A N 1
ATOM 824 C CA . SER A 1 104 ? 30.461 7.497 2.766 1.00 37.34 104 SER A CA 1
ATOM 825 C C . SER A 1 104 ? 29.129 7.049 3.381 1.00 37.34 104 SER A C 1
ATOM 827 O O . SER A 1 104 ? 28.324 7.852 3.836 1.00 37.34 104 SER A O 1
ATOM 829 N N . MET A 1 105 ? 28.958 5.727 3.380 1.00 34.69 105 MET A N 1
ATOM 830 C CA . MET A 1 105 ? 28.434 4.879 4.454 1.00 34.69 105 MET A CA 1
ATOM 831 C C . MET A 1 105 ? 27.106 5.193 5.161 1.00 34.69 105 MET A C 1
ATOM 833 O O . MET A 1 105 ? 26.944 6.159 5.900 1.00 34.69 105 MET A O 1
ATOM 837 N N . CYS A 1 106 ? 26.255 4.163 5.129 1.00 45.06 106 CYS A N 1
ATOM 838 C CA . CYS A 1 106 ? 25.344 3.786 6.202 1.00 45.06 106 CYS A CA 1
ATOM 839 C C . CYS A 1 106 ? 25.957 3.989 7.599 1.00 45.06 106 CYS A C 1
ATOM 841 O O . CYS A 1 106 ? 27.020 3.443 7.907 1.00 45.06 106 CYS A O 1
ATOM 843 N N . ARG A 1 107 ? 25.209 4.636 8.494 1.00 34.84 107 ARG A N 1
ATOM 844 C CA . ARG A 1 107 ? 25.285 4.332 9.922 1.00 34.84 107 ARG A CA 1
ATOM 845 C C . ARG A 1 107 ? 23.922 4.550 10.565 1.00 34.84 107 ARG A C 1
ATOM 847 O O . ARG A 1 107 ? 23.476 5.676 10.749 1.00 34.84 107 ARG A O 1
ATOM 854 N N . SER A 1 108 ? 23.281 3.439 10.905 1.00 43.19 108 SER A N 1
ATOM 855 C CA . SER A 1 108 ? 22.202 3.371 11.882 1.00 43.19 108 SER A CA 1
ATOM 856 C C . SER A 1 108 ? 22.667 4.004 13.195 1.00 43.19 108 SER A C 1
ATOM 858 O O . SER A 1 108 ? 23.759 3.681 13.669 1.00 43.19 108 SER A O 1
ATOM 860 N N . GLN A 1 109 ? 21.838 4.837 13.821 1.00 37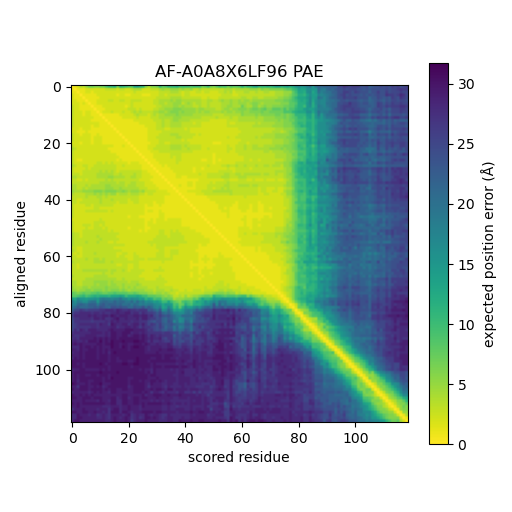.47 109 GLN A N 1
ATOM 861 C CA . GLN A 1 109 ? 21.925 5.061 15.263 1.00 37.47 109 GLN A CA 1
ATOM 862 C C . GLN A 1 109 ? 20.524 5.080 15.900 1.00 37.47 109 GLN A C 1
ATOM 864 O O . GLN A 1 109 ? 19.588 5.604 15.299 1.00 37.47 109 GLN A O 1
ATOM 869 N N . PRO A 1 110 ? 20.377 4.455 17.083 1.00 39.97 110 PRO A N 1
ATOM 870 C CA . PRO A 1 110 ? 19.092 4.154 17.708 1.00 39.97 110 PRO A CA 1
ATOM 871 C C . PRO A 1 110 ? 18.458 5.369 18.399 1.00 39.97 110 PRO A C 1
ATOM 873 O O . PRO A 1 110 ? 19.147 6.237 18.933 1.00 39.97 110 PRO A O 1
ATOM 876 N N . ILE A 1 111 ? 17.124 5.381 18.425 1.00 41.94 111 ILE A N 1
ATOM 877 C CA . ILE A 1 111 ? 16.290 6.358 19.133 1.00 41.94 111 ILE A CA 1
ATOM 878 C C . ILE A 1 111 ? 16.495 6.185 20.648 1.00 41.94 111 ILE A C 1
ATOM 880 O O . ILE A 1 111 ? 16.173 5.138 21.209 1.00 41.94 111 ILE A O 1
ATOM 884 N N . LEU A 1 112 ? 17.034 7.210 21.316 1.00 40.81 112 LEU A N 1
ATOM 885 C CA . LEU A 1 112 ? 17.135 7.271 22.777 1.00 40.81 112 LEU A CA 1
ATOM 886 C C . LEU A 1 112 ? 15.798 7.770 23.362 1.00 40.81 112 LEU A C 1
ATOM 888 O O . LEU A 1 112 ? 15.373 8.885 23.066 1.00 40.81 112 LEU A O 1
ATOM 892 N N . LEU A 1 113 ? 15.150 6.954 24.198 1.00 40.69 113 LEU A N 1
ATOM 893 C CA . LEU A 1 113 ? 13.969 7.332 24.988 1.00 40.69 113 LEU A CA 1
ATOM 894 C C . LEU A 1 113 ? 14.322 8.398 26.051 1.00 40.69 113 LEU A C 1
ATOM 896 O O . LEU A 1 113 ? 15.379 8.286 26.683 1.00 40.69 113 LEU A O 1
ATOM 900 N N . PRO A 1 114 ? 13.457 9.399 26.315 1.00 48.78 114 PRO A N 1
ATOM 901 C CA . PRO A 1 114 ? 13.660 10.341 27.413 1.00 48.78 114 PRO A CA 1
ATOM 902 C C . PRO A 1 114 ? 13.518 9.638 28.768 1.00 48.78 114 PRO A C 1
ATOM 904 O O . PRO A 1 114 ? 12.580 8.874 28.987 1.00 48.78 114 PRO A O 1
ATOM 907 N N . LYS A 1 115 ? 14.453 9.905 29.684 1.00 46.09 115 LYS A N 1
ATOM 908 C CA . LYS A 1 115 ? 14.398 9.431 31.071 1.00 46.09 115 LYS A CA 1
ATOM 909 C C . LYS A 1 115 ? 13.221 10.084 31.798 1.00 46.09 115 LYS A C 1
ATOM 911 O O . LYS A 1 115 ? 13.144 11.310 31.831 1.00 46.09 115 LYS A O 1
ATOM 916 N N . GLU A 1 116 ? 12.358 9.274 32.406 1.00 44.09 116 GLU A N 1
ATOM 917 C CA . GLU A 1 116 ? 11.386 9.759 33.382 1.00 44.09 116 GLU A CA 1
ATOM 918 C C . GLU A 1 116 ? 12.115 10.304 34.614 1.00 44.09 116 GLU A C 1
ATOM 920 O O . GLU A 1 116 ? 12.976 9.649 35.207 1.00 44.09 116 GLU A O 1
ATOM 925 N N . SER A 1 117 ? 11.780 11.540 34.964 1.00 48.22 117 SER A N 1
ATOM 926 C CA . SER A 1 117 ? 12.219 12.223 36.172 1.00 48.22 117 SER A CA 1
ATOM 927 C C . SER A 1 117 ? 11.441 11.657 37.360 1.00 48.22 117 SER A C 1
ATOM 929 O O . SER A 1 117 ? 10.258 11.950 37.515 1.00 48.22 117 SER A O 1
ATOM 931 N N . SER A 1 118 ? 12.089 10.847 38.196 1.00 52.00 118 SER A N 1
ATOM 932 C CA . SER A 1 118 ? 11.552 10.498 39.514 1.00 52.00 118 SER A CA 1
ATOM 933 C C . SER A 1 118 ? 11.529 11.732 40.420 1.00 52.00 118 SER A C 1
ATOM 935 O O . SER A 1 118 ? 12.535 12.436 40.537 1.00 52.00 118 SER A O 1
ATOM 937 N N . ILE A 1 119 ? 10.381 11.957 41.060 1.00 47.47 119 ILE A N 1
ATOM 938 C CA . ILE A 1 119 ? 10.280 12.581 42.386 1.00 47.47 119 ILE A CA 1
ATOM 939 C C . ILE A 1 119 ? 10.425 11.460 43.414 1.00 47.47 119 ILE A C 1
ATOM 941 O O . ILE A 1 119 ? 9.843 10.380 43.161 1.00 47.47 119 ILE A O 1
#